Protein AF-A0AAV4N5B2-F1 (afdb_monomer_lite)

InterPro domains:
  IPR022783 GCF, C-terminal [PF07842] (2-33)
  IPR045211 TFP11/STIP/Ntr1 [PTHR23329] (2-110)

Organism: Caerostris extrusa (NCBI:txid172846)

Secondary structure (DSSP, 8-state):
-HHHHHHGGGTS-HHHHHHHHHHHTHHHHHHHHHHHHHH---HHHHHHHHHHHHHHS-HHHHHSHHHHHHHHHHHHHHHHHHH-TTSTTTT-TTHHHHHHHHHHHHHHHHH----PPP-

Radius of gyration: 16.11 Å; chains: 1; bounding box: 46×33×42 Å

Foldseek 3Di:
DVVVLVVCPVVDDLVVSLVCCLPPPLVVVLVVLLVQLQPPDPLVVSLVVLVVVVVPDDPSSCVDPSNVVSNVVSLVSQQCSCVDPPGPRVPDPCSNVVSVVVVVVVVVVVVPDPPPDDD

Sequence (119 aa):
VWNWIMTWMDLMPEPCMVTLLEKNFFPKWLQVLYTWLTHSPNYEEVTKWYTGWKTIIPQSLKAHPVIKEQFRQALDIMNRAVSSPQGLLGQQPGAKESMAYLTNIERQHEMERPIKPGE

pLDDT: mean 78.21, std 13.76, range [39.41, 94.0]

Structure (mmCIF, N/CA/C/O backbone):
data_AF-A0AAV4N5B2-F1
#
_entry.id   AF-A0AAV4N5B2-F1
#
loop_
_atom_site.group_PDB
_atom_site.id
_atom_site.type_symbol
_atom_site.label_atom_id
_atom_site.label_alt_id
_atom_site.label_comp_id
_atom_site.label_asym_id
_atom_site.label_entity_id
_atom_site.label_seq_id
_atom_site.pdbx_PDB_ins_code
_atom_site.Cartn_x
_atom_site.Cartn_y
_atom_site.Cartn_z
_atom_site.occupancy
_atom_site.B_iso_or_equiv
_atom_site.auth_seq_id
_atom_site.auth_comp_id
_atom_site.auth_asym_id
_atom_site.auth_atom_id
_atom_site.pdbx_PDB_model_num
ATOM 1 N N . VAL A 1 1 ? -1.794 -16.394 7.102 1.00 67.44 1 VAL A N 1
ATOM 2 C CA . VAL A 1 1 ? -1.375 -15.448 8.170 1.00 67.44 1 VAL A CA 1
ATOM 3 C C . VAL A 1 1 ? -2.167 -14.143 8.116 1.00 67.44 1 VAL A C 1
ATOM 5 O O . VAL A 1 1 ? -2.774 -13.809 9.117 1.00 67.44 1 VAL A O 1
ATOM 8 N N . TRP A 1 2 ? -2.261 -13.458 6.968 1.00 74.69 2 TRP A N 1
ATOM 9 C CA . TRP A 1 2 ? -3.035 -12.207 6.827 1.00 74.69 2 TRP A CA 1
ATOM 10 C C . TRP A 1 2 ? -4.495 -12.285 7.314 1.00 74.69 2 TRP A C 1
ATOM 12 O O . TRP A 1 2 ? -4.915 -11.461 8.116 1.00 74.69 2 TRP A O 1
ATOM 22 N N . ASN A 1 3 ? -5.238 -13.321 6.911 1.00 76.44 3 ASN A N 1
ATOM 23 C CA . ASN A 1 3 ? -6.644 -13.491 7.307 1.00 76.44 3 ASN A CA 1
ATOM 24 C C . ASN A 1 3 ? -6.834 -13.576 8.835 1.00 76.44 3 ASN A C 1
ATOM 26 O O . ASN A 1 3 ? -7.825 -13.085 9.364 1.00 76.44 3 ASN A O 1
ATOM 30 N N . TRP A 1 4 ? -5.853 -14.136 9.552 1.00 76.62 4 TRP A N 1
ATOM 31 C CA . TRP A 1 4 ? -5.875 -14.209 11.015 1.00 76.62 4 TRP A CA 1
ATOM 32 C C . TRP A 1 4 ? -5.696 -12.832 11.655 1.00 76.62 4 TRP A C 1
ATOM 34 O O . TRP A 1 4 ? -6.417 -12.499 12.586 1.00 76.62 4 TRP A O 1
ATOM 44 N N . ILE A 1 5 ? -4.801 -12.006 11.104 1.00 74.75 5 ILE A N 1
ATOM 45 C CA . ILE A 1 5 ? -4.596 -10.622 11.557 1.00 74.75 5 ILE A CA 1
ATOM 46 C C . ILE A 1 5 ? -5.877 -9.804 11.347 1.00 74.75 5 ILE A C 1
ATOM 48 O O . ILE A 1 5 ? -6.260 -9.032 12.218 1.00 74.75 5 ILE A O 1
ATOM 52 N N . MET A 1 6 ? -6.586 -10.020 10.235 1.00 78.19 6 MET A N 1
ATOM 53 C CA . MET A 1 6 ? -7.856 -9.333 9.974 1.00 78.19 6 MET A CA 1
ATOM 54 C C . MET A 1 6 ? -8.989 -9.774 10.902 1.00 78.19 6 MET A C 1
ATOM 56 O O . MET A 1 6 ? -9.836 -8.959 11.240 1.00 78.19 6 MET A O 1
ATOM 60 N N . THR A 1 7 ? -8.960 -11.015 11.394 1.00 78.75 7 THR A N 1
ATOM 61 C CA . THR A 1 7 ? -9.932 -11.500 12.391 1.00 78.75 7 THR A CA 1
ATOM 62 C C . THR A 1 7 ? -9.767 -10.788 13.741 1.00 78.75 7 THR A C 1
ATOM 64 O O . THR A 1 7 ? -10.716 -10.672 14.508 1.00 78.75 7 THR A O 1
ATOM 67 N N . TRP A 1 8 ? -8.574 -10.266 14.047 1.00 79.94 8 TRP A N 1
ATOM 68 C CA . TRP A 1 8 ? -8.340 -9.509 15.281 1.00 79.94 8 TRP A CA 1
ATOM 69 C C . TRP A 1 8 ? -8.907 -8.096 15.247 1.00 79.94 8 TRP A C 1
ATOM 71 O O . TRP A 1 8 ? -9.013 -7.474 16.297 1.00 79.94 8 TRP A O 1
ATOM 81 N N . MET A 1 9 ? -9.297 -7.589 14.079 1.00 75.88 9 MET A N 1
ATOM 82 C CA . MET A 1 9 ? -9.841 -6.238 13.941 1.00 75.88 9 MET A CA 1
ATOM 83 C C . MET A 1 9 ? -11.144 -6.042 14.721 1.00 75.88 9 MET A C 1
ATOM 85 O O . MET A 1 9 ? -11.352 -4.965 15.262 1.00 75.88 9 MET A O 1
ATOM 89 N N . ASP A 1 10 ? -11.967 -7.086 14.844 1.00 76.81 10 ASP A N 1
ATOM 90 C CA . ASP A 1 10 ? -13.194 -7.047 15.652 1.00 76.81 10 ASP A CA 1
ATOM 91 C C . ASP A 1 10 ? -12.907 -7.175 17.160 1.00 76.81 10 ASP A C 1
ATOM 93 O O . ASP A 1 10 ? -13.756 -6.878 17.997 1.00 76.81 10 ASP A O 1
ATOM 97 N N . LEU A 1 11 ? -11.699 -7.623 17.518 1.00 81.31 11 LEU A N 1
ATOM 98 C CA . LEU A 1 11 ? -11.272 -7.886 18.893 1.00 81.31 11 LEU A CA 1
ATOM 99 C C . LEU A 1 11 ? -10.448 -6.739 19.493 1.00 81.31 11 LEU A C 1
ATOM 101 O O . LEU A 1 11 ? -10.183 -6.749 20.696 1.00 81.31 11 LEU A O 1
ATOM 105 N N . MET A 1 12 ? -10.013 -5.767 18.685 1.00 84.25 12 MET A N 1
ATOM 106 C CA . MET A 1 12 ? -9.153 -4.672 19.135 1.00 84.25 12 MET A CA 1
ATOM 107 C C . MET A 1 12 ? -9.546 -3.323 18.522 1.00 84.25 12 MET A C 1
ATOM 109 O O . MET A 1 12 ? -10.016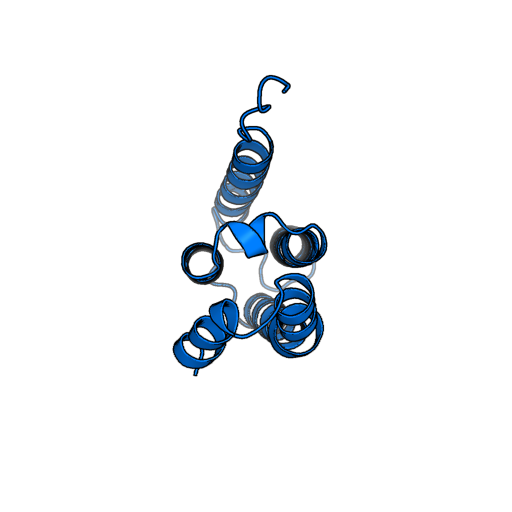 -3.274 17.389 1.00 84.25 12 MET A O 1
ATOM 113 N N . PRO A 1 13 ? -9.299 -2.201 19.223 1.00 86.12 13 PRO A N 1
ATOM 114 C CA . PRO A 1 13 ? -9.575 -0.875 18.682 1.00 86.12 13 PRO A CA 1
ATOM 115 C C . PRO A 1 13 ? -8.802 -0.591 17.386 1.00 86.12 13 PRO A C 1
ATOM 117 O O . PRO A 1 13 ? -7.627 -0.953 17.256 1.00 86.12 13 PRO A O 1
ATOM 120 N N . GLU A 1 14 ? -9.427 0.151 16.468 1.00 85.81 14 GLU A N 1
ATOM 121 C CA . GLU A 1 14 ? -8.832 0.547 15.183 1.00 85.81 14 GLU A CA 1
ATOM 122 C C . GLU A 1 14 ? -7.416 1.156 15.318 1.00 85.81 14 GLU A C 1
ATOM 124 O O . GLU A 1 14 ? -6.515 0.701 14.605 1.00 85.81 14 GLU A O 1
ATOM 129 N N . PRO A 1 15 ? -7.133 2.084 16.262 1.00 88.00 15 PRO A N 1
ATOM 130 C CA . PRO A 1 15 ? -5.792 2.663 16.408 1.00 88.00 15 PRO A CA 1
ATOM 131 C C . PRO A 1 15 ? -4.711 1.632 16.764 1.00 88.00 15 PRO A C 1
ATOM 133 O O . PRO A 1 15 ? -3.552 1.762 16.355 1.00 88.00 15 P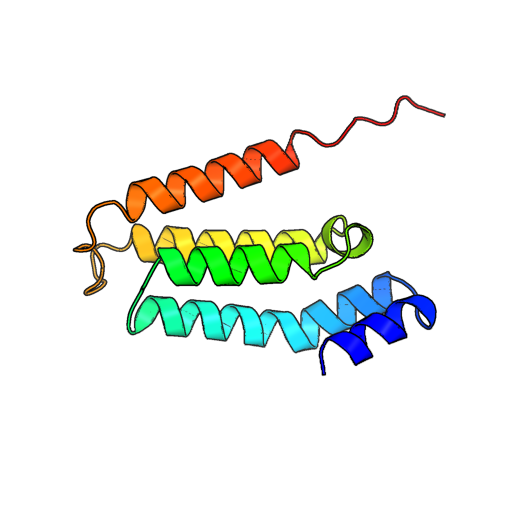RO A O 1
ATOM 136 N N . CYS A 1 16 ? -5.077 0.579 17.502 1.00 89.94 16 CYS A N 1
ATOM 137 C CA . CYS A 1 16 ? -4.157 -0.503 17.836 1.00 89.94 16 CYS A CA 1
ATOM 138 C C . CYS A 1 16 ? -3.815 -1.325 16.587 1.00 89.94 16 CYS A C 1
ATOM 140 O O . CYS A 1 16 ? -2.647 -1.654 16.376 1.00 89.94 16 CYS A O 1
ATOM 142 N N . MET A 1 17 ? -4.808 -1.615 15.738 1.00 89.50 17 MET A N 1
ATOM 143 C CA . MET A 1 17 ? -4.599 -2.338 14.478 1.00 89.50 17 MET A CA 1
ATOM 144 C C . MET A 1 17 ? -3.726 -1.526 13.515 1.00 89.50 17 MET A C 1
ATOM 146 O O . MET A 1 17 ? -2.790 -2.058 12.915 1.00 89.50 17 MET A O 1
ATOM 150 N N . VAL A 1 18 ? -3.971 -0.217 13.422 1.00 90.69 18 VAL A N 1
ATOM 151 C CA . VAL A 1 18 ? -3.138 0.698 12.632 1.00 90.69 18 VAL A CA 1
ATOM 152 C C . VAL A 1 18 ? -1.684 0.654 13.098 1.00 90.69 18 VAL A C 1
ATOM 154 O O . VAL A 1 18 ? -0.793 0.445 12.279 1.00 90.69 18 VAL A O 1
ATOM 157 N N . THR A 1 19 ? -1.447 0.785 14.405 1.00 91.75 19 THR A N 1
ATOM 158 C CA . THR A 1 19 ? -0.093 0.761 14.985 1.00 91.75 19 THR A CA 1
ATOM 159 C C . THR A 1 19 ? 0.606 -0.578 14.730 1.00 91.75 19 THR A C 1
ATOM 161 O O . THR A 1 19 ? 1.807 -0.622 14.450 1.00 91.75 19 THR A O 1
ATOM 164 N N . LEU A 1 20 ? -0.135 -1.688 14.810 1.00 91.06 20 LEU A N 1
ATOM 165 C CA . LEU A 1 20 ? 0.390 -3.023 14.530 1.00 91.06 20 LEU A CA 1
ATOM 166 C C . LEU A 1 20 ? 0.890 -3.119 13.084 1.00 91.06 20 LEU A C 1
ATOM 168 O O . LEU A 1 20 ? 2.021 -3.564 12.859 1.00 91.06 20 LEU A O 1
ATOM 172 N N . LEU A 1 21 ? 0.069 -2.684 12.125 1.00 90.56 21 LEU A N 1
ATOM 173 C CA . LEU A 1 21 ? 0.421 -2.695 10.709 1.00 90.56 21 LEU A CA 1
ATOM 174 C C . LEU A 1 21 ? 1.581 -1.739 10.415 1.00 90.56 21 LEU A C 1
ATOM 176 O O . LEU A 1 21 ? 2.537 -2.132 9.746 1.00 90.56 21 LEU A O 1
ATOM 180 N N . GLU A 1 22 ? 1.534 -0.518 10.946 1.00 92.19 22 GLU A N 1
ATOM 181 C CA . GLU A 1 22 ? 2.582 0.497 10.787 1.00 92.19 22 GLU A CA 1
ATOM 182 C C . GLU A 1 22 ? 3.950 -0.016 11.244 1.00 92.19 22 GLU A C 1
ATOM 184 O O . GLU A 1 22 ? 4.938 0.168 10.542 1.00 92.19 22 GLU A O 1
ATOM 189 N N . LYS A 1 23 ? 4.024 -0.686 12.398 1.00 91.38 23 LYS A N 1
ATOM 190 C CA . LYS A 1 23 ? 5.312 -1.099 12.971 1.00 91.38 23 LYS A CA 1
ATOM 191 C C . LYS A 1 23 ? 5.831 -2.432 12.443 1.00 91.38 23 LYS A C 1
ATOM 193 O O . LYS A 1 23 ? 7.041 -2.633 12.403 1.00 91.38 23 LYS A O 1
ATOM 198 N N . ASN A 1 24 ? 4.946 -3.354 12.065 1.00 90.25 24 ASN A N 1
ATOM 199 C CA . ASN A 1 24 ? 5.342 -4.741 11.784 1.00 90.25 24 ASN A CA 1
ATOM 200 C C . ASN A 1 24 ? 5.154 -5.153 10.323 1.00 90.25 24 ASN A C 1
ATOM 202 O O . ASN A 1 24 ? 5.891 -6.014 9.836 1.00 90.25 24 ASN A O 1
ATOM 206 N N . PHE A 1 25 ? 4.171 -4.570 9.634 1.00 91.12 25 PHE A N 1
ATOM 207 C CA . PHE A 1 25 ? 3.815 -4.945 8.268 1.00 91.12 25 PHE A CA 1
ATOM 208 C C . PHE A 1 25 ? 4.447 -3.998 7.246 1.00 91.12 25 PHE A C 1
ATOM 210 O O . PHE A 1 25 ? 5.249 -4.441 6.421 1.00 91.12 25 PHE A O 1
ATOM 217 N N . PHE A 1 26 ? 4.144 -2.699 7.325 1.00 93.06 26 PHE A N 1
ATOM 218 C CA . PHE A 1 26 ? 4.557 -1.730 6.307 1.00 93.06 26 PHE A CA 1
ATOM 219 C C . PHE A 1 26 ? 6.072 -1.600 6.106 1.00 93.06 26 PHE A C 1
ATOM 221 O O . PHE A 1 26 ? 6.478 -1.543 4.948 1.00 93.06 26 PHE A O 1
ATOM 228 N N . PRO A 1 27 ? 6.936 -1.655 7.139 1.00 93.69 27 PRO A N 1
ATOM 229 C CA . PRO A 1 27 ? 8.379 -1.557 6.935 1.00 93.69 27 PRO A CA 1
ATOM 230 C C . PRO A 1 27 ? 8.908 -2.691 6.052 1.00 93.69 27 PRO A C 1
ATOM 232 O O . PRO A 1 27 ? 9.692 -2.465 5.133 1.00 93.69 27 PRO A O 1
ATOM 235 N N . LYS A 1 28 ? 8.411 -3.915 6.274 1.00 93.19 28 LYS A N 1
ATOM 236 C CA . LYS A 1 28 ? 8.777 -5.091 5.472 1.00 93.19 28 LYS A CA 1
ATOM 237 C C . LYS A 1 28 ? 8.154 -5.032 4.081 1.00 93.19 28 LYS A C 1
ATOM 239 O O . LYS A 1 28 ? 8.800 -5.382 3.100 1.00 93.19 28 LYS A O 1
ATOM 244 N N . TRP A 1 29 ? 6.908 -4.578 3.994 1.00 94.00 29 TRP A N 1
ATOM 245 C CA . TRP A 1 29 ? 6.184 -4.446 2.734 1.00 94.00 29 TRP A CA 1
ATOM 246 C C . TRP A 1 29 ? 6.838 -3.411 1.799 1.00 94.00 29 TRP A C 1
ATOM 248 O O . TRP A 1 29 ? 7.096 -3.717 0.635 1.00 94.00 29 TRP A O 1
ATOM 258 N N . LEU A 1 30 ? 7.216 -2.238 2.318 1.00 92.88 30 LEU A N 1
ATOM 259 C CA . LEU A 1 30 ? 7.964 -1.214 1.578 1.00 92.88 30 LEU A CA 1
ATOM 260 C C . LEU A 1 30 ? 9.362 -1.697 1.177 1.00 92.88 30 LEU A C 1
ATOM 262 O O . LEU A 1 30 ? 9.813 -1.413 0.068 1.00 92.88 30 LEU A O 1
ATOM 266 N N . GLN A 1 31 ? 10.040 -2.458 2.041 1.00 91.25 31 GLN A N 1
ATOM 267 C CA . GLN A 1 31 ? 11.339 -3.044 1.711 1.00 91.25 31 GLN A CA 1
ATOM 268 C C . GLN A 1 31 ? 11.239 -4.016 0.526 1.00 91.25 31 GLN A C 1
ATOM 270 O O . GLN A 1 31 ? 12.054 -3.932 -0.390 1.00 91.25 31 GLN A O 1
ATOM 275 N N . VAL A 1 32 ? 10.232 -4.899 0.505 1.00 91.56 32 VAL A N 1
ATOM 276 C CA . VAL A 1 32 ? 9.988 -5.809 -0.630 1.00 91.56 32 VAL A CA 1
ATOM 277 C C . VAL A 1 32 ? 9.771 -5.018 -1.918 1.00 91.56 32 VAL A C 1
ATOM 279 O O . VAL A 1 32 ? 10.387 -5.337 -2.933 1.00 91.56 32 VAL A O 1
ATOM 282 N N . LEU A 1 33 ? 8.960 -3.957 -1.865 1.00 90.44 33 LEU A N 1
ATOM 283 C CA . LEU A 1 33 ? 8.722 -3.080 -3.010 1.00 90.44 33 LEU A CA 1
ATOM 284 C C . LEU A 1 33 ? 10.022 -2.439 -3.520 1.00 90.44 33 LEU A C 1
ATOM 286 O O . LEU A 1 33 ? 10.307 -2.483 -4.715 1.00 90.44 33 LEU A O 1
ATOM 290 N N . TYR A 1 34 ? 10.828 -1.879 -2.618 1.00 87.94 34 TYR A N 1
ATOM 291 C CA . TYR A 1 34 ? 12.101 -1.249 -2.967 1.00 87.94 34 TYR A CA 1
ATOM 292 C C . TYR A 1 34 ? 13.091 -2.244 -3.591 1.00 87.94 34 TYR A C 1
ATOM 294 O O . TYR A 1 34 ? 13.676 -1.967 -4.641 1.00 87.94 34 TYR A O 1
ATOM 302 N N . THR A 1 35 ? 13.266 -3.420 -2.980 1.00 87.56 35 THR A N 1
ATOM 303 C CA . THR A 1 35 ? 14.155 -4.469 -3.501 1.00 87.56 35 THR A CA 1
ATOM 304 C C . THR A 1 35 ? 13.689 -4.968 -4.867 1.00 87.56 35 THR A C 1
ATOM 306 O O . THR A 1 35 ? 14.509 -5.102 -5.775 1.00 87.56 35 THR A O 1
ATOM 309 N N . TRP A 1 36 ? 12.384 -5.188 -5.046 1.00 87.19 36 TRP A N 1
ATOM 310 C CA . TRP A 1 36 ? 11.827 -5.639 -6.321 1.00 87.19 36 TRP A CA 1
ATOM 311 C C . TRP A 1 36 ? 12.083 -4.625 -7.440 1.00 87.19 36 TRP A C 1
ATOM 313 O O . TRP A 1 36 ? 12.603 -4.986 -8.498 1.00 87.19 36 TRP A O 1
ATOM 323 N N . LEU A 1 37 ? 11.822 -3.344 -7.165 1.00 83.19 37 LEU A N 1
ATOM 324 C CA . LEU A 1 37 ? 12.067 -2.258 -8.112 1.00 83.19 37 LEU A CA 1
ATOM 325 C C . LEU A 1 37 ? 13.554 -2.065 -8.440 1.00 83.19 37 LEU A C 1
ATOM 327 O O . LEU A 1 37 ? 13.868 -1.619 -9.537 1.00 83.19 37 LEU A O 1
ATOM 331 N N . THR A 1 38 ? 14.464 -2.409 -7.526 1.00 80.19 38 THR A N 1
ATOM 332 C CA . THR A 1 38 ? 15.914 -2.234 -7.722 1.00 80.19 38 THR A CA 1
ATOM 333 C C . THR A 1 38 ? 16.549 -3.369 -8.538 1.00 80.19 38 THR A C 1
ATOM 335 O O . THR A 1 38 ? 17.518 -3.130 -9.255 1.00 80.19 38 THR A O 1
ATOM 338 N N . HIS A 1 39 ? 16.029 -4.598 -8.447 1.00 73.31 39 HIS A N 1
ATOM 339 C CA . HIS A 1 39 ? 16.665 -5.782 -9.046 1.00 73.31 39 HIS A CA 1
ATOM 340 C C . HIS A 1 39 ? 16.095 -6.179 -10.419 1.00 73.31 39 HIS A C 1
ATOM 342 O O . HIS A 1 39 ? 16.863 -6.539 -11.309 1.00 73.31 39 HIS A O 1
ATOM 348 N N . SER A 1 40 ? 14.769 -6.154 -10.607 1.00 68.38 40 SER A N 1
ATOM 349 C CA . SER A 1 40 ? 14.123 -6.494 -11.888 1.00 68.38 40 SER A CA 1
ATOM 350 C C . SER A 1 40 ? 12.687 -5.950 -11.912 1.00 68.38 40 SER A C 1
ATOM 352 O O . SER A 1 40 ? 11.747 -6.645 -11.515 1.00 68.38 40 SER A O 1
ATOM 354 N N . PRO A 1 41 ? 12.494 -4.680 -12.299 1.00 66.81 41 PRO A N 1
ATOM 355 C CA . PRO A 1 41 ? 11.188 -4.051 -12.238 1.00 66.81 41 PRO A CA 1
ATOM 356 C C . PRO A 1 41 ? 10.303 -4.543 -13.385 1.00 66.81 41 PRO A C 1
ATOM 358 O O . PRO A 1 41 ? 10.452 -4.131 -14.535 1.00 66.81 41 PRO A O 1
ATOM 361 N N . ASN A 1 42 ? 9.327 -5.382 -13.047 1.00 80.19 42 ASN A N 1
ATOM 362 C CA . ASN A 1 42 ? 8.123 -5.550 -13.847 1.00 80.19 42 ASN A CA 1
ATOM 363 C C . ASN A 1 42 ? 7.033 -4.637 -13.267 1.00 80.19 42 ASN A C 1
ATOM 365 O O . ASN A 1 42 ? 6.358 -4.986 -12.299 1.00 80.19 42 ASN A O 1
ATOM 369 N N . TYR A 1 43 ? 6.881 -3.440 -13.838 1.00 77.75 43 TYR A N 1
ATOM 370 C CA . TYR A 1 43 ? 5.950 -2.428 -13.325 1.00 77.75 43 TYR A CA 1
ATOM 371 C C . TYR A 1 43 ? 4.484 -2.874 -13.368 1.00 77.75 43 TYR A C 1
ATOM 373 O O . TYR A 1 43 ? 3.691 -2.432 -12.536 1.00 77.75 43 TYR A O 1
ATOM 381 N N . GLU A 1 44 ? 4.122 -3.768 -14.291 1.00 81.81 44 GLU A N 1
ATOM 382 C CA . GLU A 1 44 ? 2.774 -4.329 -14.369 1.00 81.81 44 GLU A CA 1
ATOM 383 C C . GLU A 1 44 ? 2.496 -5.243 -13.169 1.00 81.81 44 GLU A C 1
ATOM 385 O O . GLU A 1 44 ? 1.456 -5.129 -12.517 1.00 81.81 44 GLU A O 1
ATOM 390 N N . GLU A 1 45 ? 3.445 -6.114 -12.826 1.00 86.44 45 GLU A N 1
ATOM 391 C CA . GLU A 1 45 ? 3.329 -6.981 -11.651 1.00 86.44 45 GLU A CA 1
ATOM 392 C C . GLU A 1 45 ? 3.393 -6.191 -10.343 1.00 86.44 45 GLU A C 1
ATOM 394 O O . GLU A 1 45 ? 2.595 -6.449 -9.442 1.00 86.44 45 GLU A O 1
ATOM 399 N N . VAL A 1 46 ? 4.281 -5.196 -10.250 1.00 86.81 46 VAL A N 1
ATOM 400 C CA . VAL A 1 46 ? 4.379 -4.304 -9.081 1.00 86.81 46 VAL A CA 1
ATOM 401 C C . VAL A 1 46 ? 3.063 -3.560 -8.862 1.00 86.81 46 VAL A C 1
ATOM 403 O O . VAL A 1 46 ? 2.565 -3.496 -7.735 1.00 86.81 46 VAL A O 1
ATOM 406 N N . THR A 1 47 ? 2.470 -3.054 -9.944 1.00 84.94 47 THR A N 1
ATOM 407 C CA . THR A 1 47 ? 1.152 -2.417 -9.927 1.00 84.94 47 THR A CA 1
ATOM 408 C C . THR A 1 47 ? 0.090 -3.390 -9.427 1.00 84.94 47 THR A C 1
ATOM 410 O O . THR A 1 47 ? -0.568 -3.102 -8.430 1.00 84.94 47 THR A O 1
ATOM 413 N N . LYS A 1 48 ? -0.036 -4.574 -10.042 1.00 88.56 48 LYS A N 1
ATOM 414 C CA . LYS A 1 48 ? -1.017 -5.599 -9.635 1.00 88.56 48 LYS A CA 1
ATOM 415 C C . LYS A 1 48 ? -0.860 -5.999 -8.168 1.00 88.56 48 LYS A C 1
ATOM 417 O O . LYS A 1 48 ? -1.856 -6.109 -7.454 1.00 88.56 48 LYS A O 1
ATOM 422 N N . TRP A 1 49 ? 0.374 -6.189 -7.707 1.00 90.81 49 TRP A N 1
ATOM 423 C CA . TRP A 1 49 ? 0.681 -6.528 -6.320 1.00 90.81 49 TRP A CA 1
ATOM 424 C C . TRP A 1 49 ? 0.218 -5.427 -5.366 1.00 90.81 49 TRP A C 1
ATOM 426 O O . TRP A 1 49 ? -0.506 -5.699 -4.407 1.00 90.81 49 TRP A O 1
ATOM 436 N N . TYR A 1 50 ? 0.571 -4.178 -5.659 1.00 90.06 50 TYR A N 1
ATOM 437 C CA . TYR A 1 50 ? 0.168 -3.025 -4.866 1.00 90.06 50 TYR A CA 1
ATOM 438 C C . TYR A 1 50 ? -1.357 -2.863 -4.812 1.00 90.06 50 TYR A C 1
ATOM 440 O O . TYR A 1 50 ? -1.926 -2.737 -3.722 1.00 90.06 50 TYR A O 1
ATOM 448 N N . THR A 1 51 ? -2.040 -2.923 -5.961 1.00 87.62 51 THR A N 1
ATOM 449 C CA . THR A 1 51 ? -3.503 -2.802 -6.017 1.00 87.62 51 THR A CA 1
ATOM 450 C C . THR A 1 51 ? -4.165 -3.957 -5.269 1.00 87.62 51 THR A C 1
ATOM 452 O O . THR A 1 51 ? -5.102 -3.729 -4.505 1.00 87.62 51 THR A O 1
ATOM 455 N N . GLY A 1 52 ? -3.629 -5.176 -5.391 1.00 90.00 52 GLY A N 1
ATOM 456 C CA . GLY A 1 52 ? -4.077 -6.343 -4.632 1.00 90.00 52 GLY A CA 1
ATOM 457 C C . GLY A 1 52 ? -4.012 -6.112 -3.121 1.00 90.00 52 GLY A C 1
ATOM 458 O O . GLY A 1 52 ? -5.025 -6.265 -2.438 1.00 90.00 52 GLY A O 1
ATOM 459 N N . TRP A 1 53 ? -2.882 -5.629 -2.593 1.00 89.81 53 TRP A N 1
ATOM 460 C CA . TRP A 1 53 ? -2.771 -5.277 -1.168 1.00 89.81 53 TRP A CA 1
ATOM 461 C C . TRP A 1 53 ? -3.779 -4.200 -0.742 1.00 89.81 53 TRP A C 1
ATOM 463 O O . TRP A 1 53 ? -4.380 -4.288 0.330 1.00 89.81 53 TRP A O 1
ATOM 473 N N . LYS A 1 54 ? -4.038 -3.214 -1.602 1.00 85.12 54 LYS A N 1
ATOM 474 C CA . LYS A 1 54 ? -5.021 -2.151 -1.342 1.00 85.12 54 LYS A CA 1
ATOM 475 C C . LYS A 1 54 ? -6.471 -2.665 -1.322 1.00 85.12 54 LYS A C 1
ATOM 477 O O . LYS A 1 54 ? -7.307 -2.110 -0.604 1.00 85.12 54 LYS A O 1
ATOM 482 N N . THR A 1 55 ? -6.784 -3.717 -2.082 1.00 87.06 55 THR A N 1
ATOM 483 C CA . THR A 1 55 ? -8.124 -4.340 -2.085 1.00 87.06 55 THR A CA 1
ATOM 484 C C . THR A 1 55 ? -8.400 -5.174 -0.839 1.00 87.06 55 THR A C 1
ATOM 486 O O . THR A 1 55 ? -9.533 -5.182 -0.366 1.00 87.06 55 THR A O 1
ATOM 489 N N . ILE A 1 56 ? -7.378 -5.820 -0.269 1.00 87.00 56 ILE A N 1
ATOM 490 C CA . ILE A 1 56 ? -7.544 -6.675 0.916 1.00 87.00 56 ILE A CA 1
ATOM 491 C C . ILE A 1 56 ? -7.479 -5.902 2.237 1.00 87.00 56 ILE A C 1
ATOM 493 O O . ILE A 1 56 ? -7.911 -6.423 3.263 1.00 87.00 56 ILE A O 1
ATOM 497 N N . ILE A 1 57 ? -6.920 -4.685 2.241 1.00 86.50 57 ILE A N 1
ATOM 498 C CA . ILE A 1 57 ? -6.939 -3.816 3.421 1.00 86.50 57 ILE A CA 1
ATOM 499 C C . ILE A 1 57 ? -8.328 -3.149 3.519 1.00 86.50 57 ILE A C 1
ATOM 501 O O . ILE A 1 57 ? -8.765 -2.509 2.557 1.00 86.50 57 ILE A O 1
ATOM 505 N N . PRO A 1 58 ? -9.019 -3.260 4.669 1.00 86.56 58 PRO A N 1
ATOM 506 C CA . PRO A 1 58 ? -10.337 -2.669 4.899 1.00 86.56 58 PRO A CA 1
ATOM 507 C C . PRO A 1 58 ? -10.377 -1.154 4.710 1.00 86.56 58 PRO A C 1
ATOM 509 O O . PRO A 1 58 ? -9.394 -0.447 4.935 1.00 86.56 58 PRO A O 1
ATOM 512 N N . GLN A 1 59 ? -11.553 -0.635 4.352 1.00 84.06 59 GLN A N 1
ATOM 513 C CA . GLN A 1 59 ? -11.734 0.796 4.103 1.00 84.06 59 GLN A CA 1
ATOM 514 C C . GLN A 1 59 ? -11.527 1.661 5.356 1.00 84.06 59 GLN A C 1
ATOM 516 O O . GLN A 1 59 ? -10.984 2.755 5.225 1.00 84.06 59 GLN A O 1
ATOM 521 N N . SER A 1 60 ? -11.900 1.173 6.544 1.00 85.44 60 SER A N 1
ATOM 522 C CA . SER A 1 60 ? -11.664 1.853 7.829 1.00 85.44 60 SER A CA 1
ATOM 523 C C . SER A 1 60 ? -10.177 2.148 8.028 1.00 85.44 60 SER A C 1
ATOM 525 O O . SER A 1 60 ? -9.772 3.303 8.133 1.00 85.44 60 SER A O 1
ATOM 527 N N . LEU A 1 61 ? -9.337 1.118 7.900 1.00 86.94 61 LEU A N 1
ATOM 528 C CA . LEU A 1 61 ? -7.885 1.254 8.005 1.00 86.94 61 LEU A CA 1
ATOM 529 C C . LEU A 1 61 ? -7.308 2.115 6.878 1.00 86.94 61 LEU A C 1
ATOM 531 O O . LEU A 1 61 ? -6.481 2.982 7.141 1.00 86.94 61 LEU A O 1
ATOM 535 N N . LYS A 1 62 ? -7.772 1.952 5.632 1.00 86.00 62 LYS A N 1
ATOM 536 C CA . LYS A 1 62 ? -7.336 2.809 4.512 1.00 86.00 62 LYS A CA 1
ATOM 537 C C . LYS A 1 62 ? -7.698 4.277 4.704 1.00 86.00 62 LYS A C 1
ATOM 539 O O . LYS A 1 62 ? -7.025 5.136 4.143 1.00 86.00 62 LYS A O 1
ATOM 544 N N . ALA A 1 63 ? -8.754 4.591 5.452 1.00 86.50 63 ALA A N 1
ATOM 545 C CA . ALA A 1 63 ? -9.123 5.966 5.756 1.00 86.50 63 ALA A CA 1
ATOM 546 C C . ALA A 1 63 ? -8.189 6.604 6.799 1.00 86.50 63 ALA A C 1
ATOM 548 O O . ALA A 1 63 ? -8.081 7.836 6.828 1.00 86.50 63 ALA A O 1
ATOM 549 N N . HIS A 1 64 ? -7.478 5.799 7.590 1.00 91.44 64 HIS A N 1
ATOM 550 C CA . HIS A 1 64 ? -6.597 6.288 8.638 1.00 91.44 64 HIS A CA 1
ATOM 551 C C . HIS A 1 64 ? -5.361 7.016 8.061 1.00 91.44 64 HIS A C 1
ATOM 553 O O . HIS A 1 64 ? -4.700 6.481 7.164 1.00 91.44 64 HIS A O 1
ATOM 559 N N . PRO A 1 65 ? -4.992 8.212 8.570 1.00 90.19 65 PRO A N 1
ATOM 560 C CA . PRO A 1 65 ? -3.878 9.008 8.040 1.00 90.19 65 PRO A CA 1
ATOM 561 C C . PRO A 1 65 ? -2.543 8.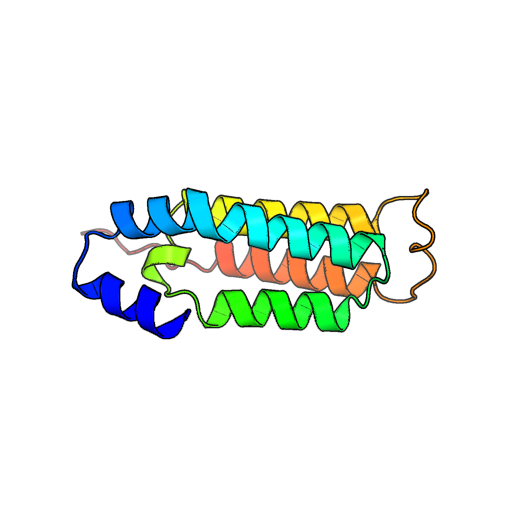258 7.977 1.00 90.19 65 PRO A C 1
ATOM 563 O O . PRO A 1 65 ? -1.855 8.317 6.966 1.00 90.19 65 PRO A O 1
ATOM 566 N N . VAL A 1 66 ? -2.216 7.498 9.027 1.00 92.19 66 VAL A N 1
ATOM 567 C CA . VAL A 1 66 ? -0.986 6.686 9.095 1.00 92.19 66 VAL A CA 1
ATOM 568 C C . VAL A 1 66 ? -0.914 5.680 7.947 1.00 92.19 66 VAL A C 1
ATOM 570 O O . VAL A 1 66 ? 0.108 5.569 7.288 1.00 92.19 66 VAL A O 1
ATOM 573 N N . ILE A 1 67 ? -2.009 4.974 7.664 1.00 91.69 67 ILE A N 1
ATOM 574 C CA . ILE A 1 67 ? -2.049 3.956 6.609 1.00 91.69 67 ILE A CA 1
ATOM 575 C C . ILE A 1 67 ? -1.966 4.611 5.225 1.00 91.69 67 ILE A C 1
ATOM 577 O O . ILE A 1 67 ? -1.249 4.120 4.354 1.00 91.69 67 ILE A O 1
ATOM 581 N N . LYS A 1 68 ? -2.647 5.748 5.026 1.00 90.38 68 LYS A N 1
ATOM 582 C CA . LYS A 1 68 ? -2.538 6.541 3.788 1.00 90.38 68 LYS A CA 1
ATOM 583 C C . LYS A 1 68 ? -1.107 6.964 3.509 1.00 90.38 68 LYS A C 1
ATOM 585 O O . LYS A 1 68 ? -0.643 6.838 2.381 1.00 90.38 68 LYS A O 1
ATOM 590 N N . GLU A 1 69 ? -0.407 7.418 4.539 1.00 92.88 69 GLU A N 1
ATOM 591 C CA . GLU A 1 69 ? 0.981 7.844 4.428 1.00 92.88 69 GLU A CA 1
ATOM 592 C C . GLU A 1 69 ? 1.895 6.695 3.966 1.00 92.88 69 GLU A C 1
ATOM 594 O O . GLU A 1 69 ? 2.757 6.907 3.118 1.00 92.88 69 GLU A O 1
ATOM 599 N N . GLN A 1 70 ? 1.648 5.459 4.411 1.00 92.88 70 GLN A N 1
ATOM 600 C CA . GLN A 1 70 ? 2.395 4.284 3.941 1.00 92.88 70 GLN A CA 1
ATOM 601 C C . GLN A 1 70 ? 2.162 3.994 2.448 1.00 92.88 70 GLN A C 1
ATOM 603 O O . GLN A 1 70 ? 3.107 3.711 1.710 1.00 92.88 70 GLN A O 1
ATOM 608 N N . PHE A 1 71 ? 0.917 4.107 1.970 1.00 91.19 71 PHE A N 1
ATOM 609 C CA . PHE A 1 71 ? 0.611 3.969 0.540 1.00 91.19 71 PHE A CA 1
ATOM 610 C C . PHE A 1 71 ? 1.226 5.099 -0.294 1.00 91.19 71 PHE A C 1
ATOM 612 O O . PHE A 1 71 ? 1.789 4.845 -1.360 1.00 91.19 71 PHE A O 1
ATOM 619 N N . ARG A 1 72 ? 1.200 6.332 0.221 1.00 90.81 72 ARG A N 1
ATOM 620 C CA . ARG A 1 72 ? 1.852 7.485 -0.409 1.00 90.81 72 ARG A CA 1
ATOM 621 C C . ARG A 1 72 ? 3.364 7.281 -0.531 1.00 90.81 72 ARG A C 1
ATOM 623 O O . ARG A 1 72 ? 3.937 7.583 -1.576 1.00 90.81 72 ARG A O 1
ATOM 630 N N . GLN A 1 73 ? 4.011 6.742 0.503 1.00 92.06 73 GLN A N 1
ATOM 631 C CA . GLN A 1 73 ? 5.438 6.405 0.463 1.00 92.06 73 GLN A CA 1
ATOM 632 C C . GLN A 1 73 ? 5.745 5.324 -0.578 1.00 92.06 73 GLN A C 1
ATOM 634 O O . GLN A 1 73 ? 6.713 5.455 -1.325 1.00 92.06 73 GLN A O 1
ATOM 639 N N . ALA A 1 74 ? 4.909 4.289 -0.683 1.00 90.44 74 ALA A N 1
ATOM 640 C CA . ALA A 1 74 ? 5.065 3.264 -1.714 1.00 90.44 74 ALA A CA 1
ATOM 641 C C . ALA A 1 74 ? 4.979 3.840 -3.131 1.00 90.44 74 ALA A C 1
ATOM 643 O O . ALA A 1 74 ? 5.830 3.529 -3.965 1.00 90.44 74 ALA A O 1
ATOM 644 N N . LEU A 1 75 ? 4.001 4.715 -3.382 1.00 88.19 75 LEU A N 1
ATOM 645 C CA . LEU A 1 75 ? 3.886 5.430 -4.651 1.00 88.19 75 LEU A CA 1
ATOM 646 C C . LEU A 1 75 ? 5.114 6.287 -4.959 1.00 88.19 75 LEU A C 1
ATOM 648 O O . LEU A 1 75 ? 5.550 6.351 -6.105 1.00 88.19 75 LEU A O 1
ATOM 652 N N . ASP A 1 76 ? 5.676 6.962 -3.961 1.00 88.62 76 ASP A N 1
ATOM 653 C CA . ASP A 1 76 ? 6.874 7.778 -4.147 1.00 88.62 76 ASP A CA 1
ATOM 654 C C . ASP A 1 76 ? 8.089 6.912 -4.522 1.00 88.62 76 ASP A C 1
ATOM 656 O O . ASP A 1 76 ? 8.786 7.215 -5.489 1.00 88.62 76 ASP A O 1
ATOM 660 N N . ILE A 1 77 ? 8.296 5.773 -3.847 1.00 87.56 77 ILE A N 1
ATOM 661 C CA . ILE A 1 77 ? 9.349 4.798 -4.202 1.00 87.56 77 ILE A CA 1
ATOM 662 C C . ILE A 1 77 ? 9.184 4.329 -5.653 1.00 87.56 77 ILE A C 1
ATOM 664 O O . ILE A 1 77 ? 10.135 4.329 -6.437 1.00 87.56 77 ILE A O 1
ATOM 668 N N . MET A 1 78 ? 7.959 3.970 -6.011 1.00 86.44 78 MET A N 1
ATOM 669 C CA . MET A 1 78 ? 7.558 3.577 -7.352 1.00 86.44 78 MET A CA 1
ATOM 670 C C . MET A 1 78 ? 7.854 4.659 -8.406 1.00 86.44 78 MET A C 1
ATOM 672 O O . MET A 1 78 ? 8.505 4.382 -9.413 1.00 86.44 78 MET A O 1
ATOM 676 N N . ASN A 1 79 ? 7.447 5.904 -8.160 1.00 83.38 79 ASN A N 1
ATOM 677 C CA . ASN A 1 79 ? 7.674 7.033 -9.066 1.00 83.38 79 ASN A CA 1
ATOM 678 C C . ASN A 1 79 ? 9.165 7.373 -9.215 1.00 83.38 79 ASN A C 1
ATOM 680 O O . ASN A 1 79 ? 9.636 7.689 -10.314 1.00 83.38 79 ASN A O 1
ATOM 684 N N . ARG A 1 80 ? 9.937 7.261 -8.131 1.00 82.38 80 ARG A N 1
ATOM 685 C CA . ARG A 1 80 ? 11.395 7.447 -8.152 1.00 82.38 80 ARG A CA 1
ATOM 686 C C . ARG A 1 80 ? 12.098 6.358 -8.956 1.00 82.38 80 ARG A C 1
ATOM 688 O O . ARG A 1 80 ? 12.994 6.680 -9.734 1.00 82.38 80 ARG A O 1
ATOM 695 N N . ALA A 1 81 ? 11.674 5.099 -8.829 1.00 77.00 81 ALA A N 1
ATOM 696 C CA . ALA A 1 81 ? 12.242 3.984 -9.591 1.00 77.00 81 ALA A CA 1
ATOM 697 C C . ALA A 1 81 ? 12.078 4.159 -11.112 1.00 77.00 81 ALA A C 1
ATOM 699 O O . ALA A 1 81 ? 12.908 3.700 -11.888 1.00 77.00 81 ALA A O 1
ATOM 700 N N . VAL A 1 82 ? 11.023 4.853 -11.533 1.00 69.12 82 VAL A N 1
ATOM 701 C CA . VAL A 1 82 ? 10.695 5.151 -12.937 1.00 69.12 82 VAL A CA 1
ATOM 702 C C . VAL A 1 82 ? 11.442 6.385 -13.465 1.00 69.12 82 VAL A C 1
ATOM 704 O O . VAL A 1 82 ? 11.699 6.507 -14.665 1.00 69.12 82 VAL A O 1
ATOM 707 N N . SER A 1 83 ? 11.778 7.317 -12.568 1.00 67.94 83 SER A N 1
ATOM 708 C CA . SER A 1 83 ? 12.384 8.615 -12.900 1.00 67.94 83 SER A CA 1
ATOM 709 C C . SER A 1 83 ? 13.914 8.629 -12.794 1.00 67.94 83 SER A C 1
ATOM 711 O O . SER A 1 83 ? 14.543 9.551 -13.310 1.00 67.94 83 SER A O 1
ATOM 713 N N . SER A 1 84 ? 14.524 7.640 -12.129 1.00 62.19 84 SER A N 1
ATOM 714 C CA . SER A 1 84 ? 15.974 7.592 -11.902 1.00 62.19 84 SER A CA 1
ATOM 715 C C . SER A 1 84 ? 16.768 7.418 -13.213 1.00 62.19 84 SER A C 1
ATOM 717 O O . SER A 1 84 ? 16.579 6.412 -13.900 1.00 62.19 84 SER A O 1
ATOM 719 N N . PRO A 1 85 ? 17.703 8.334 -13.550 1.00 52.28 85 PRO A N 1
ATOM 720 C CA . PRO A 1 85 ? 18.561 8.223 -14.737 1.00 52.28 85 PRO A CA 1
ATOM 721 C C . PRO A 1 85 ? 19.663 7.156 -14.614 1.00 52.28 85 PRO A C 1
ATOM 723 O O . PRO A 1 85 ? 20.220 6.739 -15.623 1.00 52.28 85 PRO A O 1
ATOM 726 N N . GLN A 1 86 ? 20.001 6.740 -13.385 1.00 54.69 86 GLN A N 1
ATOM 727 C CA . GLN A 1 86 ? 21.127 5.844 -13.074 1.00 54.69 86 GLN A CA 1
ATOM 728 C C . GLN A 1 86 ? 20.717 4.377 -12.876 1.00 54.69 86 GLN A C 1
ATOM 730 O O . GLN A 1 86 ? 21.576 3.514 -12.702 1.00 54.69 86 GLN A O 1
ATOM 735 N N . GLY A 1 87 ? 19.418 4.072 -12.848 1.00 49.72 87 GLY A N 1
ATOM 736 C CA . GLY A 1 87 ? 18.977 2.685 -12.812 1.00 49.72 87 GLY A CA 1
ATOM 737 C C . GLY A 1 87 ? 19.263 2.042 -14.163 1.00 49.72 87 GLY A C 1
ATOM 738 O O . GLY A 1 87 ? 18.957 2.632 -15.197 1.00 49.72 87 GLY A O 1
ATOM 739 N N . LEU A 1 88 ? 19.721 0.794 -14.180 1.00 48.25 88 LEU A N 1
ATOM 740 C CA . LEU A 1 88 ? 19.700 -0.099 -15.353 1.00 48.25 88 LEU A CA 1
ATOM 741 C C . LEU A 1 88 ? 18.265 -0.326 -15.927 1.00 48.25 88 LEU A C 1
ATOM 743 O O . LEU A 1 88 ? 18.014 -1.289 -16.638 1.00 48.25 88 LEU A O 1
ATOM 747 N N . LEU A 1 89 ? 17.307 0.543 -15.585 1.00 52.34 89 LEU A N 1
ATOM 748 C CA . LEU A 1 89 ? 15.861 0.356 -15.503 1.00 52.34 89 LEU A CA 1
ATOM 749 C C . LEU A 1 89 ? 15.077 1.386 -16.336 1.00 52.34 89 LEU A C 1
ATOM 751 O O . LEU A 1 89 ? 13.892 1.198 -16.588 1.00 52.34 89 LEU A O 1
ATOM 755 N N . GLY A 1 90 ? 15.730 2.449 -16.826 1.00 51.03 90 GLY A N 1
ATOM 756 C CA . GLY A 1 90 ? 15.115 3.459 -17.700 1.00 51.03 90 GLY A CA 1
ATOM 757 C C . GLY A 1 90 ? 14.787 2.978 -19.123 1.00 51.03 90 GLY A C 1
ATOM 758 O O . GLY A 1 90 ? 14.348 3.781 -19.942 1.00 51.03 90 GLY A O 1
ATOM 759 N N . GLN A 1 91 ? 15.015 1.696 -19.431 1.00 51.31 91 GLN A N 1
ATOM 760 C CA . GLN A 1 91 ? 14.838 1.115 -20.767 1.00 51.31 91 GLN A CA 1
ATOM 761 C C . GLN A 1 91 ? 13.455 0.495 -21.016 1.00 51.31 91 GLN A C 1
ATOM 763 O O . GLN A 1 91 ? 13.177 0.145 -22.157 1.00 51.31 91 GLN A O 1
ATOM 768 N N . GLN A 1 92 ? 12.586 0.354 -20.005 1.00 56.34 92 GLN A N 1
ATOM 769 C CA . GLN A 1 92 ? 11.254 -0.247 -20.185 1.00 56.34 92 GLN A CA 1
ATOM 770 C C . GLN A 1 92 ? 10.291 0.752 -20.868 1.00 56.34 92 GLN A C 1
ATOM 772 O O . GLN A 1 92 ? 9.898 1.743 -20.236 1.00 56.34 92 GLN A O 1
ATOM 777 N N . PRO A 1 93 ? 9.893 0.536 -22.140 1.00 57.00 93 PRO A N 1
ATOM 778 C CA . PRO A 1 93 ? 8.947 1.410 -22.832 1.00 57.00 93 PRO A CA 1
ATOM 779 C C . PRO A 1 93 ? 7.573 1.337 -22.145 1.00 57.00 93 PRO A C 1
ATOM 781 O O . PRO A 1 93 ? 7.123 0.255 -21.783 1.00 57.00 93 PRO A O 1
ATOM 784 N N . GLY A 1 94 ? 6.904 2.474 -21.928 1.00 64.62 94 GLY A N 1
ATOM 785 C CA . GLY A 1 94 ? 5.555 2.523 -21.330 1.00 64.62 94 GLY A CA 1
ATOM 786 C C . GLY A 1 94 ? 5.484 2.444 -19.793 1.00 64.62 94 GLY A C 1
ATOM 787 O O . GLY A 1 94 ? 4.423 2.684 -19.209 1.00 64.62 94 GLY A O 1
ATOM 788 N N . ALA A 1 95 ? 6.603 2.197 -19.099 1.00 65.25 95 ALA A N 1
ATOM 789 C CA . ALA A 1 95 ? 6.642 2.188 -17.631 1.00 65.25 95 ALA A CA 1
ATOM 790 C C . ALA A 1 95 ? 6.294 3.561 -17.024 1.00 65.25 95 ALA A C 1
ATOM 792 O O . ALA A 1 95 ? 5.545 3.653 -16.055 1.00 65.25 95 ALA A O 1
ATOM 793 N N . LYS A 1 96 ? 6.787 4.646 -17.636 1.00 66.50 96 LYS A N 1
ATOM 794 C CA . LYS A 1 96 ? 6.505 6.026 -17.201 1.00 66.50 96 LYS A CA 1
ATOM 795 C C . LYS A 1 96 ? 5.019 6.369 -17.275 1.00 66.50 96 LYS A C 1
ATOM 797 O O . LYS A 1 96 ? 4.480 6.982 -16.360 1.00 66.50 96 LYS A O 1
ATOM 802 N N . GLU A 1 97 ? 4.361 5.933 -18.341 1.00 70.44 97 GLU A N 1
ATOM 803 C CA . GLU A 1 97 ? 2.946 6.201 -18.604 1.00 70.44 97 GLU A CA 1
ATOM 804 C C . GLU A 1 97 ? 2.044 5.393 -17.669 1.00 70.44 97 GLU A C 1
ATOM 806 O O . GLU A 1 97 ? 1.137 5.956 -17.057 1.00 70.44 97 GLU A O 1
ATOM 811 N N . SER A 1 98 ? 2.351 4.106 -17.470 1.00 69.44 98 SER A N 1
ATOM 812 C CA . SER A 1 98 ? 1.618 3.228 -16.544 1.00 69.44 98 SER A CA 1
ATOM 813 C C . SER A 1 98 ? 1.642 3.761 -15.107 1.00 69.44 98 SER A C 1
ATOM 815 O O . SER A 1 98 ? 0.635 3.748 -14.400 1.00 69.44 98 SER A O 1
ATOM 817 N N . MET A 1 99 ? 2.787 4.298 -14.687 1.00 72.19 99 MET A N 1
ATOM 818 C CA . MET A 1 99 ? 2.993 4.814 -13.333 1.00 72.19 99 MET A CA 1
ATOM 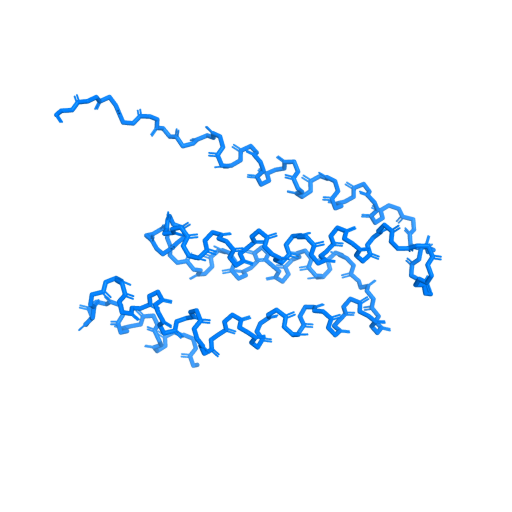819 C C . MET A 1 99 ? 2.385 6.206 -13.133 1.00 72.19 99 MET A C 1
ATOM 821 O O . MET A 1 99 ? 1.808 6.492 -12.078 1.00 72.19 99 MET A O 1
ATOM 825 N N . ALA A 1 100 ? 2.427 7.048 -14.170 1.00 72.12 100 ALA A N 1
ATOM 826 C CA . ALA A 1 100 ? 1.690 8.308 -14.196 1.00 72.12 100 ALA A CA 1
ATOM 827 C C . ALA A 1 100 ? 0.173 8.069 -14.122 1.00 72.12 100 ALA A C 1
ATOM 829 O O . ALA A 1 100 ? -0.522 8.761 -13.375 1.00 72.12 100 ALA A O 1
ATOM 830 N N . TYR A 1 101 ? -0.333 7.060 -14.835 1.00 76.75 101 TYR A N 1
ATOM 831 C CA . TYR A 1 101 ? -1.735 6.655 -14.780 1.00 76.75 101 TYR A CA 1
ATOM 832 C C . TYR A 1 101 ? -2.136 6.197 -13.374 1.00 76.75 101 TYR A C 1
ATOM 834 O O . TYR A 1 101 ? -3.103 6.721 -12.821 1.00 76.75 101 TYR A O 1
ATOM 842 N N . LEU A 1 102 ? -1.349 5.312 -12.752 1.00 78.19 102 LEU A N 1
ATOM 843 C CA . LEU A 1 102 ? -1.610 4.841 -11.390 1.00 78.19 102 LEU A CA 1
ATOM 844 C C . LEU A 1 102 ? -1.659 5.998 -10.380 1.00 78.19 102 LEU A C 1
ATOM 846 O O . LEU A 1 102 ? -2.611 6.122 -9.615 1.00 78.19 102 LEU A O 1
ATOM 850 N N . THR A 1 103 ? -0.663 6.887 -10.421 1.00 78.94 103 THR A N 1
ATOM 851 C CA . THR A 1 103 ? -0.590 8.054 -9.528 1.00 78.94 103 THR A CA 1
ATOM 852 C C . THR A 1 103 ? -1.785 8.992 -9.724 1.00 78.94 103 THR A C 1
ATOM 854 O O . THR A 1 103 ? -2.319 9.535 -8.755 1.00 78.94 103 THR A O 1
ATOM 857 N N . ASN A 1 104 ? -2.231 9.182 -10.969 1.00 74.88 104 ASN A N 1
ATOM 858 C CA . ASN A 1 104 ? -3.398 10.007 -11.272 1.00 74.88 104 ASN A CA 1
ATOM 859 C C . ASN A 1 104 ? -4.699 9.377 -10.759 1.00 74.88 104 ASN A C 1
ATOM 861 O O . ASN A 1 104 ? -5.502 10.096 -10.164 1.00 74.88 104 ASN A O 1
ATOM 865 N N . ILE A 1 105 ? -4.877 8.060 -10.916 1.00 76.44 105 ILE A N 1
ATOM 866 C CA . ILE A 1 105 ? -6.030 7.345 -10.348 1.00 76.44 105 ILE A CA 1
ATOM 867 C C . ILE A 1 105 ? -6.054 7.502 -8.832 1.00 76.44 105 ILE A C 1
ATOM 869 O O . ILE A 1 105 ? -7.101 7.787 -8.260 1.00 76.44 105 ILE A O 1
ATOM 873 N N . GLU A 1 106 ? -4.912 7.345 -8.165 1.00 75.25 106 GLU A N 1
ATOM 874 C CA . GLU A 1 106 ? -4.859 7.486 -6.710 1.00 75.25 106 GLU A CA 1
ATOM 875 C C . GLU A 1 106 ? -5.228 8.883 -6.240 1.00 75.25 106 GLU A C 1
ATOM 877 O O . GLU A 1 106 ? -6.005 9.025 -5.295 1.00 75.25 106 GLU A O 1
ATOM 882 N N . ARG A 1 107 ? -4.741 9.907 -6.944 1.00 72.12 107 ARG A N 1
ATOM 883 C CA . ARG A 1 107 ? -5.102 11.298 -6.668 1.00 72.12 107 ARG A CA 1
ATOM 884 C C . ARG A 1 107 ? -6.607 11.531 -6.837 1.00 72.12 107 ARG A C 1
ATOM 886 O O . ARG A 1 107 ? -7.204 12.217 -6.013 1.00 72.12 107 ARG A O 1
ATOM 893 N N . GLN A 1 108 ? -7.229 10.951 -7.866 1.00 64.81 108 GLN A N 1
ATOM 894 C CA . GLN A 1 108 ? -8.679 11.048 -8.080 1.00 64.81 108 GLN A CA 1
ATOM 895 C C . GLN A 1 108 ? -9.472 10.308 -6.995 1.00 64.81 108 GLN A C 1
ATOM 897 O O . GLN A 1 108 ? -10.390 10.882 -6.417 1.00 64.81 108 GLN A O 1
ATOM 902 N N . HIS A 1 109 ? -9.062 9.092 -6.629 1.00 64.25 109 HIS A N 1
ATOM 903 C CA . HIS A 1 109 ? -9.699 8.309 -5.564 1.00 64.25 109 HIS A CA 1
ATOM 904 C C . HIS A 1 109 ? -9.592 8.977 -4.180 1.00 64.25 109 HIS A C 1
ATOM 906 O O . HIS A 1 109 ? -10.429 8.749 -3.302 1.00 64.25 109 HIS A O 1
ATOM 912 N N . GLU A 1 110 ? -8.558 9.793 -3.956 1.00 59.22 110 GLU A N 1
ATOM 913 C CA . GLU A 1 110 ? -8.444 10.630 -2.760 1.00 59.22 110 GLU A CA 1
ATOM 914 C C . GLU A 1 110 ? -9.380 11.844 -2.781 1.00 59.22 110 GLU A C 1
ATOM 916 O O . GLU A 1 110 ? -9.848 12.243 -1.709 1.00 59.22 110 GLU A O 1
ATOM 921 N N . MET 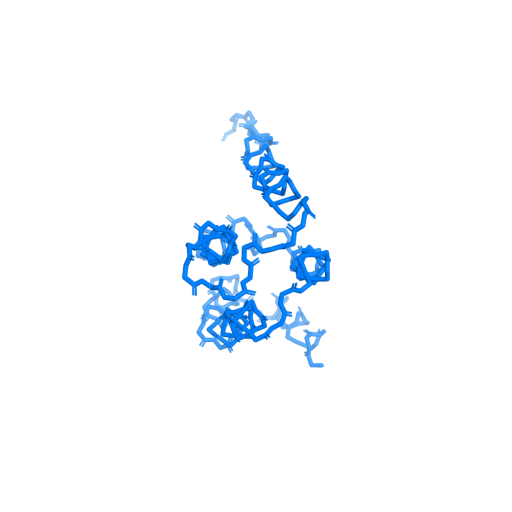A 1 111 ? -9.665 12.397 -3.965 1.00 53.41 111 MET A N 1
ATOM 922 C CA . MET A 1 111 ? -10.546 13.553 -4.177 1.00 53.41 111 MET A CA 1
ATOM 923 C C . MET A 1 111 ? -12.038 13.183 -4.196 1.00 53.41 111 MET A C 1
ATOM 925 O O . MET A 1 111 ? -12.858 13.982 -3.760 1.00 53.41 111 MET A O 1
ATOM 929 N N . GLU A 1 112 ? -12.398 11.968 -4.615 1.00 52.97 112 GLU A N 1
ATOM 930 C CA . GLU A 1 112 ? -13.786 11.471 -4.672 1.00 52.97 112 GLU A CA 1
ATOM 931 C C . GLU A 1 112 ? -14.375 11.053 -3.313 1.00 52.97 112 GLU A C 1
ATOM 933 O O . GLU A 1 112 ? -15.432 10.422 -3.250 1.00 52.97 112 GLU A O 1
ATOM 938 N N . ARG A 1 113 ? -13.740 11.402 -2.184 1.00 50.56 113 ARG A N 1
ATOM 939 C CA . ARG A 1 113 ? -14.384 11.183 -0.883 1.00 50.56 113 ARG A CA 1
ATOM 940 C C . ARG A 1 113 ? -15.651 12.039 -0.823 1.00 50.56 113 ARG A C 1
ATOM 942 O O . ARG A 1 113 ? -15.534 13.260 -0.929 1.00 50.56 113 ARG A O 1
ATOM 949 N N . PRO A 1 114 ? -16.840 11.447 -0.605 1.00 46.44 114 PRO A N 1
ATOM 950 C CA . PRO A 1 114 ? -18.029 12.248 -0.404 1.00 46.44 114 PRO A CA 1
ATOM 951 C C . PRO A 1 114 ? -17.796 13.101 0.841 1.00 46.44 114 PRO A C 1
ATOM 953 O O . PRO A 1 114 ? -17.536 12.585 1.933 1.00 46.44 114 PRO A O 1
ATOM 956 N N . ILE A 1 115 ? -17.857 14.417 0.659 1.00 58.16 115 ILE A N 1
ATOM 957 C CA . ILE A 1 115 ? -18.080 15.356 1.750 1.00 58.16 115 ILE A CA 1
ATOM 958 C C . ILE A 1 115 ? -19.393 14.891 2.377 1.00 58.16 115 ILE A C 1
ATOM 960 O O . ILE A 1 115 ? -20.438 14.972 1.732 1.00 58.16 115 ILE A O 1
ATOM 964 N N . LYS A 1 116 ? -19.348 14.321 3.588 1.00 55.62 116 LYS A N 1
ATOM 965 C CA . LYS A 1 116 ? -20.580 14.095 4.345 1.00 55.62 116 LYS A CA 1
ATOM 966 C C . LYS A 1 116 ? -21.253 15.466 4.493 1.00 55.62 116 LYS A C 1
ATOM 968 O O . LYS A 1 116 ? -20.595 16.372 5.013 1.00 55.62 116 LYS A O 1
ATOM 973 N N . PRO A 1 117 ? -22.501 15.655 4.027 1.00 51.31 117 PRO A N 1
ATOM 974 C CA . PRO A 1 117 ? -23.277 16.814 4.435 1.00 51.31 117 PRO A CA 1
ATOM 975 C C . PRO A 1 117 ? -23.403 16.753 5.959 1.00 51.31 117 PRO A C 1
ATOM 977 O O . PRO A 1 117 ? -23.565 15.665 6.511 1.00 51.31 117 PRO A O 1
ATOM 980 N N . GLY A 1 118 ? -23.215 17.894 6.617 1.00 62.22 118 GLY A N 1
ATOM 981 C CA . GLY A 1 118 ? -23.138 17.973 8.070 1.0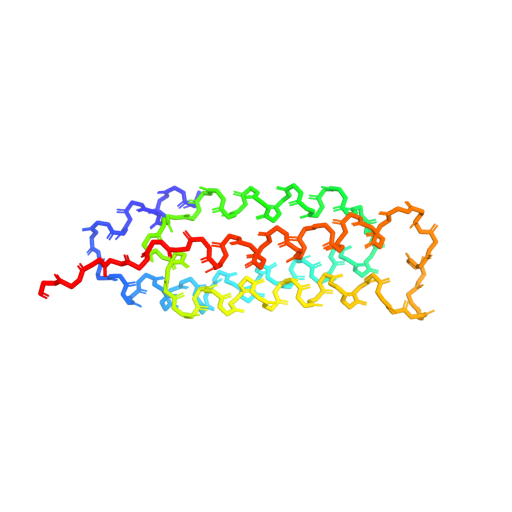0 62.22 118 GLY A CA 1
ATOM 982 C C . GLY A 1 118 ? -24.374 17.429 8.782 1.00 62.22 118 GLY A C 1
ATOM 983 O O . GLY A 1 118 ? -25.495 17.590 8.302 1.00 62.22 118 GLY A O 1
ATOM 984 N N . GLU A 1 119 ? -24.120 16.848 9.950 1.00 39.41 119 GLU A N 1
ATOM 985 C CA . GLU A 1 119 ? -25.046 16.716 11.075 1.00 39.41 119 GLU A CA 1
ATOM 986 C C . GLU A 1 119 ? -24.297 17.135 12.343 1.00 39.41 119 GLU A C 1
ATOM 988 O O . GLU A 1 119 ? -23.109 16.744 12.473 1.00 39.41 119 GLU A O 1
#